Protein AF-A0A8S3DND7-F1 (afdb_monomer)

Organism: NCBI:txid392030

Radius of gyration: 26.5 Å; Cα contacts (8 Å, |Δi|>4): 7; chains: 1; bounding box: 33×42×77 Å

pLDDT: mean 86.97, std 11.82, range [45.44, 97.12]

Secondary structure (DSSP, 8-state):
-------TTHHHHHHHHHHH-HHHHHHSPP-SPPP-PPPPPPPPSSTTS--------PPPPPPS---

Solvent-accessible surface area (backbone atoms only — not comparable to full-atom values): 5013 Å² total; per-residue (Å²): 131,86,88,83,80,86,61,90,61,48,72,56,55,53,50,54,50,53,70,69,32,64,67,52,68,72,70,52,84,80,86,66,82,75,81,74,82,82,78,78,76,82,80,66,92,53,88,84,70,72,82,87,85,82,88,85,74,92,71,81,83,73,74,91,72,77,131

Sequence (67 aa):
MRTICYWFNMKKDIHDYIRSCEKCAKFNIRRTAPPGHSHPIEYPQGPLELISMDFWGPTPQYSINGN

Structure (mmCIF, N/CA/C/O backbone):
data_AF-A0A8S3DND7-F1
#
_entry.id   AF-A0A8S3DND7-F1
#
loop_
_atom_site.group_PDB
_atom_site.id
_atom_site.type_symbol
_atom_site.label_atom_id
_atom_site.label_alt_id
_atom_site.label_comp_id
_atom_site.label_asym_id
_atom_site.label_entity_id
_atom_site.label_seq_id
_atom_site.pdbx_PDB_ins_code
_atom_site.Cartn_x
_atom_site.Cartn_y
_atom_site.Cartn_z
_atom_site.occupancy
_atom_site.B_iso_or_equiv
_atom_site.auth_seq_id
_atom_site.auth_comp_id
_atom_site.auth_asym_id
_atom_site.auth_atom_id
_atom_site.pdbx_PDB_model_num
ATOM 1 N N . MET A 1 1 ? 4.918 10.704 -33.283 1.00 49.03 1 MET A N 1
ATOM 2 C CA . MET A 1 1 ? 6.066 10.298 -32.444 1.00 49.03 1 MET A CA 1
ATOM 3 C C . MET A 1 1 ? 7.121 9.754 -33.396 1.00 49.03 1 MET A C 1
ATOM 5 O O . MET A 1 1 ? 6.856 8.762 -34.059 1.00 49.03 1 MET A O 1
ATOM 9 N N . ARG A 1 2 ? 8.198 10.520 -33.614 1.00 53.56 2 ARG A N 1
ATOM 10 C CA . ARG A 1 2 ? 9.211 10.273 -34.654 1.00 53.56 2 ARG A CA 1
ATOM 11 C C . ARG A 1 2 ? 9.888 8.911 -34.428 1.00 53.56 2 ARG A C 1
ATOM 13 O O . ARG A 1 2 ? 10.386 8.643 -33.340 1.00 53.56 2 ARG A O 1
ATOM 20 N N . THR A 1 3 ? 9.885 8.079 -35.463 1.00 65.31 3 THR A N 1
ATOM 21 C CA . THR A 1 3 ? 10.498 6.746 -35.591 1.00 65.31 3 THR A CA 1
ATOM 22 C C . THR A 1 3 ? 12.023 6.845 -35.684 1.00 65.31 3 THR A C 1
ATOM 24 O O . THR A 1 3 ? 12.575 6.756 -36.775 1.00 65.31 3 THR A O 1
ATOM 27 N N . ILE A 1 4 ? 12.710 7.108 -34.569 1.00 75.25 4 ILE A N 1
ATOM 28 C CA . ILE A 1 4 ? 14.179 7.280 -34.576 1.00 75.25 4 ILE A CA 1
ATOM 29 C C . ILE A 1 4 ? 14.901 5.999 -34.133 1.00 75.25 4 ILE A C 1
ATOM 31 O O . ILE A 1 4 ? 15.975 5.705 -34.640 1.00 75.25 4 ILE A O 1
ATOM 35 N N . CYS A 1 5 ? 14.289 5.186 -33.266 1.00 80.44 5 CYS A N 1
ATOM 36 C CA . CYS A 1 5 ? 14.863 3.921 -32.807 1.00 80.44 5 CYS A CA 1
ATOM 37 C C . CYS A 1 5 ? 13.771 2.855 -32.644 1.00 80.44 5 CYS A C 1
ATOM 39 O O . CYS A 1 5 ? 12.662 3.156 -32.198 1.00 80.44 5 CYS A O 1
ATOM 41 N N . TYR A 1 6 ? 14.106 1.611 -32.980 1.00 88.06 6 TYR A N 1
ATOM 42 C CA . TYR A 1 6 ? 13.304 0.419 -32.719 1.00 88.06 6 TYR A CA 1
ATOM 43 C C . TYR A 1 6 ? 14.244 -0.734 -32.371 1.00 88.06 6 TYR A C 1
ATOM 45 O O . TYR A 1 6 ? 15.291 -0.890 -32.996 1.00 88.06 6 TYR A O 1
ATOM 53 N N . TRP A 1 7 ? 13.853 -1.547 -31.397 1.00 93.25 7 TRP A N 1
ATOM 54 C CA . TRP A 1 7 ? 14.509 -2.811 -31.089 1.00 93.25 7 TRP A CA 1
ATOM 55 C C . TRP A 1 7 ? 13.473 -3.849 -30.651 1.00 93.25 7 TRP A C 1
ATOM 57 O O . TRP A 1 7 ? 12.335 -3.516 -30.291 1.00 93.25 7 TRP A O 1
ATOM 67 N N . PHE A 1 8 ? 13.858 -5.123 -30.706 1.00 96.12 8 PHE A N 1
ATOM 68 C CA . PHE A 1 8 ? 13.000 -6.221 -30.276 1.00 96.12 8 PHE A CA 1
ATOM 69 C C . PHE A 1 8 ? 12.649 -6.063 -28.791 1.00 96.12 8 PHE A C 1
ATOM 71 O O . PHE A 1 8 ? 13.527 -5.793 -27.984 1.00 96.12 8 PHE A O 1
ATOM 78 N N . ASN A 1 9 ? 11.374 -6.222 -28.427 1.00 95.38 9 ASN A N 1
A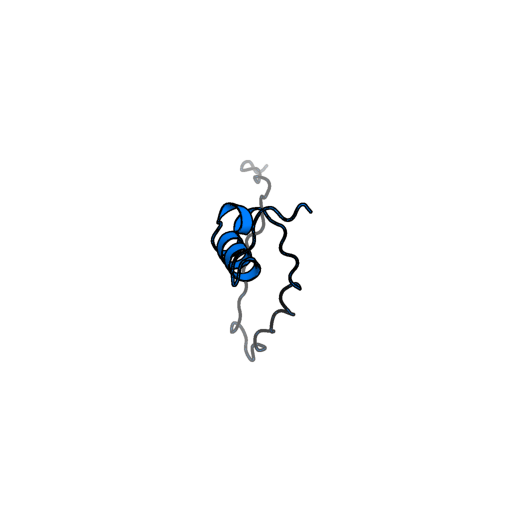TOM 79 C CA . ASN A 1 9 ? 10.865 -6.036 -27.059 1.00 95.38 9 ASN A CA 1
ATOM 80 C C . ASN A 1 9 ? 10.963 -4.619 -26.457 1.00 95.38 9 ASN A C 1
ATOM 82 O O . ASN A 1 9 ? 10.683 -4.464 -25.272 1.00 95.38 9 ASN A O 1
ATOM 86 N N . MET A 1 10 ? 11.189 -3.566 -27.252 1.00 94.50 10 MET A N 1
ATOM 87 C CA . MET A 1 10 ? 11.268 -2.172 -26.772 1.00 94.50 10 MET A CA 1
ATOM 88 C C . MET A 1 10 ? 10.199 -1.765 -25.747 1.00 94.50 10 MET A C 1
ATOM 90 O O . MET A 1 10 ? 10.508 -1.158 -24.725 1.00 94.50 10 MET A O 1
ATOM 94 N N . LYS A 1 11 ? 8.926 -2.104 -25.987 1.00 94.69 11 LYS A N 1
ATOM 95 C CA . LYS A 1 11 ? 7.842 -1.781 -25.043 1.00 94.69 11 LYS A CA 1
ATOM 96 C C . LYS A 1 11 ? 8.019 -2.466 -23.687 1.00 94.69 11 LYS A C 1
ATOM 98 O O . LYS A 1 11 ? 7.719 -1.855 -22.666 1.00 94.69 11 LYS A O 1
ATOM 103 N N . LYS A 1 12 ? 8.468 -3.723 -23.693 1.00 96.94 12 LYS A N 1
ATOM 104 C CA . LYS A 1 12 ? 8.713 -4.504 -22.480 1.00 96.94 12 LYS A CA 1
ATOM 105 C C . LYS A 1 12 ? 9.869 -3.893 -21.694 1.00 96.94 12 LYS A C 1
ATOM 107 O O . LYS A 1 12 ? 9.696 -3.617 -20.516 1.00 96.94 12 LYS A O 1
ATOM 112 N N . ASP A 1 13 ? 10.972 -3.577 -22.362 1.00 96.06 13 ASP A N 1
ATOM 113 C CA . ASP A 1 13 ? 12.153 -3.005 -21.707 1.00 96.06 13 ASP A CA 1
ATOM 114 C C . ASP A 1 13 ? 11.850 -1.637 -21.082 1.00 96.06 13 ASP A C 1
ATOM 116 O O . ASP A 1 13 ? 12.227 -1.366 -19.944 1.00 96.06 13 ASP A O 1
ATOM 120 N N . ILE A 1 14 ? 11.095 -0.789 -21.790 1.00 95.69 14 ILE A N 1
ATOM 121 C CA . ILE A 1 14 ? 10.622 0.495 -21.253 1.00 95.69 14 ILE A CA 1
ATOM 122 C C . ILE A 1 14 ? 9.731 0.273 -20.025 1.00 95.69 14 ILE A C 1
ATOM 124 O O . ILE A 1 14 ? 9.870 0.975 -19.024 1.00 95.69 14 ILE A O 1
ATOM 128 N N . HIS A 1 15 ? 8.809 -0.688 -20.091 1.00 95.12 15 HIS A N 1
ATOM 129 C CA . HIS A 1 15 ? 7.919 -1.000 -18.978 1.00 95.12 15 HIS A CA 1
ATOM 130 C C . HIS A 1 15 ? 8.691 -1.502 -17.749 1.00 95.12 15 HIS A C 1
ATOM 132 O O . HIS A 1 15 ? 8.453 -1.021 -16.640 1.00 95.12 15 HIS A O 1
ATOM 138 N N . ASP A 1 16 ? 9.645 -2.410 -17.942 1.00 96.81 16 ASP A N 1
ATOM 139 C CA . ASP A 1 16 ? 10.470 -2.969 -16.871 1.00 96.81 16 ASP A CA 1
ATOM 140 C C . ASP A 1 16 ? 11.380 -1.894 -16.251 1.00 96.81 16 ASP A C 1
ATOM 142 O O . ASP A 1 16 ? 11.484 -1.802 -15.025 1.00 96.81 16 ASP A O 1
ATOM 146 N N . TYR A 1 17 ? 11.931 -0.989 -17.069 1.00 95.94 17 TYR A N 1
ATOM 147 C CA . TYR A 1 17 ? 12.657 0.187 -16.587 1.00 95.94 17 TYR A CA 1
ATOM 148 C C . TYR A 1 17 ? 11.779 1.089 -15.712 1.00 95.94 17 TYR A C 1
ATOM 150 O O . TYR A 1 17 ? 12.146 1.386 -14.573 1.00 95.94 17 TYR A O 1
ATOM 158 N N . ILE A 1 18 ? 10.594 1.482 -16.195 1.00 95.38 18 ILE A N 1
ATOM 159 C CA . ILE A 1 18 ? 9.661 2.322 -15.425 1.00 95.38 18 ILE A CA 1
ATOM 160 C C . ILE A 1 18 ? 9.281 1.640 -14.103 1.00 95.38 18 ILE A C 1
ATOM 162 O O . ILE A 1 18 ? 9.201 2.310 -13.073 1.00 95.38 18 ILE A O 1
ATOM 166 N N . ARG A 1 19 ? 9.090 0.315 -14.112 1.00 93.56 19 ARG A N 1
ATOM 167 C CA . ARG A 1 19 ? 8.758 -0.480 -12.922 1.00 93.56 19 ARG A CA 1
ATOM 168 C C . ARG A 1 19 ? 9.889 -0.513 -11.891 1.00 93.56 19 ARG A C 1
ATOM 170 O O . ARG A 1 19 ? 9.603 -0.500 -10.698 1.00 93.56 19 ARG A O 1
ATOM 177 N N . SER A 1 20 ? 11.145 -0.534 -12.341 1.00 96.50 20 SER A N 1
ATOM 178 C CA . SER A 1 20 ? 12.331 -0.476 -11.471 1.00 96.50 20 SER A CA 1
ATOM 179 C C . SER A 1 20 ? 12.631 0.922 -10.912 1.00 96.50 20 SER A C 1
ATOM 181 O O . SER A 1 20 ? 13.387 1.057 -9.952 1.00 96.50 20 SER A O 1
ATOM 183 N N . CYS A 1 21 ? 12.044 1.982 -11.476 1.00 96.69 21 CYS A N 1
ATOM 184 C CA . CYS A 1 21 ? 12.319 3.350 -11.054 1.00 96.69 21 CYS A CA 1
ATOM 185 C C . CYS A 1 21 ? 11.594 3.701 -9.745 1.00 96.69 21 CYS A C 1
ATOM 187 O O . CYS A 1 21 ? 10.383 3.934 -9.726 1.00 96.69 21 CYS A O 1
ATOM 189 N N . GLU A 1 22 ? 12.348 3.854 -8.653 1.00 96.94 22 GLU A N 1
ATOM 190 C CA . GLU A 1 22 ? 11.787 4.224 -7.346 1.00 96.94 22 GLU A CA 1
ATOM 191 C C . GLU A 1 22 ? 11.023 5.549 -7.360 1.00 96.94 22 GLU A C 1
ATOM 193 O O . GLU A 1 22 ? 9.983 5.677 -6.716 1.00 96.94 22 GLU A O 1
ATOM 198 N N . LYS A 1 23 ? 11.532 6.552 -8.085 1.00 97.12 23 LYS A N 1
ATOM 199 C CA . LYS A 1 23 ? 10.885 7.868 -8.168 1.00 97.12 23 LYS A CA 1
ATOM 200 C C . LYS A 1 23 ? 9.521 7.741 -8.842 1.00 97.12 23 LYS A C 1
ATOM 202 O O . LYS A 1 23 ? 8.534 8.255 -8.327 1.00 97.12 23 LYS A O 1
ATOM 207 N N . CYS A 1 24 ? 9.448 7.005 -9.950 1.00 95.56 24 CYS A N 1
ATOM 208 C CA . CYS A 1 24 ? 8.182 6.743 -10.626 1.00 95.56 24 CYS A CA 1
ATOM 209 C C . CYS A 1 24 ? 7.222 5.967 -9.718 1.00 95.56 24 CYS A C 1
ATOM 211 O O . CYS A 1 24 ? 6.058 6.338 -9.626 1.00 95.56 24 CYS A O 1
ATOM 213 N N . ALA A 1 25 ? 7.703 4.946 -9.007 1.00 92.94 25 ALA A N 1
ATOM 214 C CA . ALA A 1 25 ? 6.872 4.157 -8.099 1.00 92.94 25 ALA A CA 1
ATOM 215 C C . ALA A 1 25 ? 6.324 4.967 -6.905 1.00 92.94 25 ALA A C 1
ATOM 217 O O . ALA A 1 25 ? 5.209 4.700 -6.456 1.00 92.94 25 ALA A O 1
ATOM 218 N N . LYS A 1 26 ? 7.095 5.942 -6.398 1.00 95.25 26 LYS A N 1
ATOM 219 C CA . LYS A 1 26 ? 6.730 6.791 -5.249 1.00 95.25 26 LYS A CA 1
ATOM 220 C C . LYS A 1 26 ? 5.801 7.945 -5.630 1.00 95.25 26 LYS A C 1
ATOM 222 O O . LYS A 1 26 ? 4.871 8.233 -4.886 1.00 95.25 26 LYS A O 1
ATOM 227 N N . PHE A 1 27 ? 6.059 8.611 -6.757 1.00 95.94 27 PHE A N 1
ATOM 228 C CA . PHE A 1 27 ? 5.401 9.881 -7.088 1.00 95.94 27 PHE A CA 1
ATOM 229 C C . PHE A 1 27 ? 4.306 9.768 -8.151 1.00 95.94 27 PHE A C 1
ATOM 231 O O . PHE A 1 27 ? 3.445 10.645 -8.222 1.00 95.94 27 PHE A O 1
ATOM 238 N N . ASN A 1 28 ? 4.297 8.717 -8.978 1.00 94.62 28 ASN A N 1
ATOM 239 C CA . ASN A 1 28 ? 3.228 8.561 -9.960 1.00 94.62 28 ASN A CA 1
ATOM 240 C C . ASN A 1 28 ? 1.941 8.079 -9.291 1.00 94.62 28 ASN A C 1
ATOM 242 O O . ASN A 1 28 ? 1.937 7.175 -8.455 1.00 94.62 28 ASN A O 1
ATOM 246 N N . ILE A 1 29 ? 0.820 8.636 -9.743 1.00 91.31 29 ILE A N 1
ATOM 247 C CA . ILE A 1 29 ? -0.510 8.216 -9.308 1.00 91.31 29 ILE A CA 1
ATOM 248 C C . ILE A 1 29 ? -0.735 6.758 -9.724 1.00 91.31 29 ILE A C 1
ATOM 250 O O . ILE A 1 29 ? -0.642 6.414 -10.908 1.00 91.31 29 ILE A O 1
ATOM 254 N N . ARG A 1 30 ? -1.085 5.901 -8.759 1.00 87.94 30 ARG A N 1
ATOM 255 C CA . ARG A 1 30 ? -1.558 4.542 -9.045 1.00 87.94 30 ARG A CA 1
ATOM 256 C C . ARG A 1 30 ? -2.937 4.624 -9.696 1.00 87.94 30 ARG A C 1
ATOM 258 O O . ARG A 1 30 ? -3.869 5.156 -9.108 1.00 87.94 30 ARG A O 1
ATOM 265 N N . ARG A 1 31 ? -3.060 4.087 -10.912 1.00 88.81 31 ARG A N 1
ATOM 266 C CA . ARG A 1 31 ? -4.330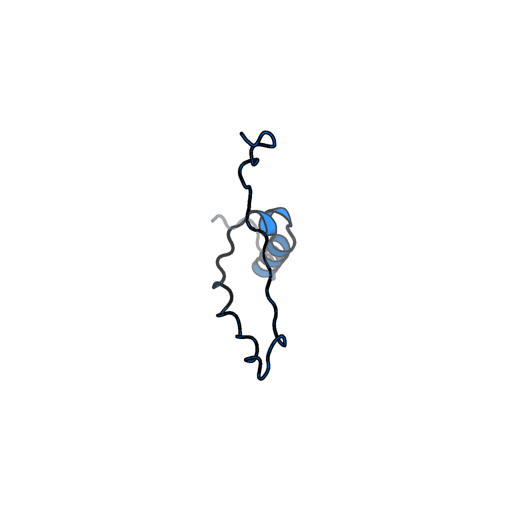 3.996 -11.665 1.00 88.81 31 ARG A CA 1
ATOM 267 C C . ARG A 1 31 ? -4.968 2.607 -11.596 1.00 88.81 31 ARG A C 1
ATOM 269 O O . ARG A 1 31 ? -5.845 2.286 -12.390 1.00 88.81 31 ARG A O 1
ATOM 276 N N . THR A 1 32 ? -4.480 1.758 -10.699 1.00 88.94 32 THR A N 1
ATOM 277 C CA . THR A 1 32 ? -5.079 0.451 -10.434 1.00 88.94 32 THR A CA 1
ATOM 278 C C . THR A 1 32 ? -6.383 0.633 -9.671 1.00 88.94 32 THR A C 1
ATOM 280 O O . THR A 1 32 ? -6.527 1.608 -8.932 1.00 88.94 32 THR A O 1
ATOM 283 N N . ALA A 1 33 ? -7.308 -0.316 -9.820 1.00 88.38 33 ALA A N 1
ATOM 284 C CA . ALA A 1 33 ? -8.494 -0.356 -8.978 1.00 88.38 33 ALA A CA 1
ATOM 285 C C . ALA A 1 33 ? -8.086 -0.305 -7.492 1.00 88.38 33 ALA A C 1
ATOM 287 O O . ALA A 1 33 ? -7.031 -0.855 -7.135 1.00 88.38 33 ALA A O 1
ATOM 28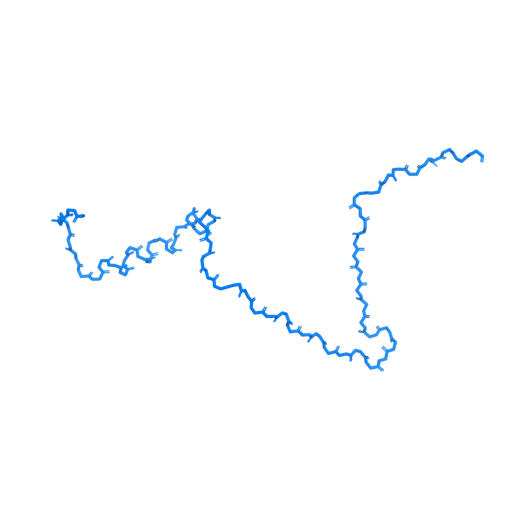8 N N . PRO A 1 34 ? -8.873 0.371 -6.638 1.00 86.25 34 PRO A N 1
ATOM 289 C CA . PRO A 1 34 ? -8.645 0.309 -5.206 1.00 86.25 34 PRO A CA 1
ATOM 290 C C . PRO A 1 34 ? -8.668 -1.158 -4.748 1.00 86.25 34 PRO A C 1
ATOM 292 O O . PRO A 1 34 ? -9.331 -1.987 -5.385 1.00 86.25 34 PRO A O 1
ATOM 295 N N . PRO A 1 35 ? -7.946 -1.496 -3.665 1.00 85.56 35 PRO A N 1
ATOM 296 C CA . PRO A 1 35 ? -8.103 -2.792 -3.021 1.00 85.56 35 PRO A CA 1
ATOM 297 C C . PRO A 1 35 ? -9.589 -3.081 -2.779 1.00 85.56 35 PRO A C 1
ATOM 299 O O . PRO A 1 35 ? -10.367 -2.157 -2.530 1.00 85.56 35 PRO A O 1
ATOM 302 N N . GLY A 1 36 ? -9.980 -4.352 -2.889 1.00 87.06 36 GLY A N 1
ATOM 303 C CA . GLY A 1 36 ? -11.353 -4.774 -2.618 1.00 87.06 36 GLY A CA 1
ATOM 304 C C . GLY A 1 36 ? -11.785 -4.483 -1.177 1.00 87.06 36 GLY A C 1
ATOM 305 O O . GLY A 1 36 ? -11.027 -3.947 -0.369 1.00 87.06 36 GLY A O 1
ATOM 306 N N . HIS A 1 37 ? -13.021 -4.854 -0.847 1.00 86.12 37 HIS A N 1
ATOM 307 C CA . HIS A 1 37 ? -13.534 -4.695 0.511 1.00 86.12 37 HIS A CA 1
ATOM 308 C C . HIS A 1 37 ? -12.649 -5.424 1.526 1.00 86.12 37 HIS A C 1
ATOM 310 O O . HIS A 1 37 ? -12.225 -6.556 1.285 1.00 86.12 37 HIS A O 1
ATOM 316 N N . SER A 1 38 ? -12.403 -4.780 2.669 1.00 84.00 38 SER A N 1
ATOM 317 C CA . SER A 1 38 ? -11.793 -5.443 3.817 1.00 84.00 38 SER A CA 1
ATOM 318 C C . SER A 1 38 ? -12.612 -6.680 4.165 1.00 84.00 38 SER A C 1
ATOM 320 O O . SER A 1 38 ? -13.829 -6.593 4.342 1.00 84.00 38 SER A O 1
ATOM 322 N N . HIS A 1 39 ? -11.949 -7.831 4.249 1.00 84.00 39 HIS A N 1
ATOM 323 C CA . HIS A 1 39 ? -12.598 -9.034 4.743 1.00 84.00 39 HIS A CA 1
ATOM 324 C C . HIS A 1 39 ? -12.946 -8.829 6.222 1.00 84.00 39 HIS A C 1
ATOM 326 O O . HIS A 1 39 ? -12.081 -8.384 6.984 1.00 84.00 39 HIS A O 1
ATOM 332 N N . PRO A 1 40 ? -14.196 -9.101 6.634 1.00 84.69 40 PRO A N 1
ATOM 333 C CA . PRO A 1 40 ? -14.562 -9.013 8.034 1.00 84.69 40 PRO A CA 1
ATOM 334 C C . PRO A 1 40 ? -13.769 -10.048 8.831 1.00 84.69 40 PRO A C 1
ATOM 336 O O . PRO A 1 40 ? -13.556 -11.174 8.381 1.00 84.69 40 PRO A O 1
ATOM 339 N N . ILE A 1 41 ? -13.344 -9.648 10.023 1.00 87.19 41 ILE A N 1
ATOM 340 C CA . ILE A 1 41 ? -12.913 -10.586 11.056 1.00 87.19 41 ILE A CA 1
ATOM 341 C C . ILE A 1 41 ? -14.118 -11.411 11.514 1.00 87.19 41 ILE A C 1
ATOM 343 O O . ILE A 1 41 ? -15.253 -10.925 11.491 1.00 87.19 41 ILE A O 1
ATOM 347 N N . GLU A 1 42 ? -13.878 -12.664 11.898 1.00 89.94 42 GLU A N 1
ATOM 348 C CA . GLU A 1 42 ? -14.928 -13.521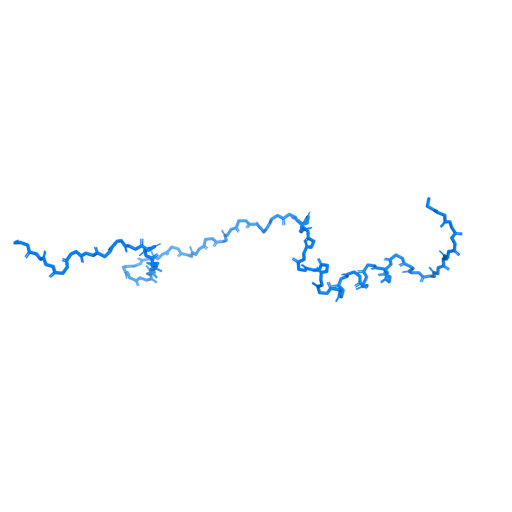 12.446 1.00 89.94 42 GLU A CA 1
ATOM 349 C C . GLU A 1 42 ? -15.546 -12.879 13.692 1.00 89.94 42 GLU A C 1
ATOM 351 O O . GLU A 1 42 ? -14.867 -12.209 14.475 1.00 89.94 42 GLU A O 1
ATOM 356 N N . TYR A 1 43 ? -16.860 -13.050 13.850 1.00 88.88 43 TYR A N 1
ATOM 357 C CA . TYR A 1 43 ? -17.576 -12.460 14.971 1.00 88.88 43 TYR A CA 1
ATOM 358 C C . TYR A 1 43 ? -17.152 -13.150 16.279 1.00 88.88 43 TYR A C 1
ATOM 360 O O . TYR A 1 43 ? -17.216 -14.384 16.341 1.00 88.88 43 TYR A O 1
ATOM 368 N N . PRO A 1 44 ? -16.765 -12.396 17.323 1.00 93.94 44 PRO A N 1
ATOM 369 C CA . PRO A 1 44 ? -16.443 -12.982 18.620 1.00 93.94 44 PRO A CA 1
ATOM 370 C C . PRO A 1 44 ? -17.681 -13.674 19.214 1.00 93.94 44 PRO A C 1
ATOM 372 O O . PRO A 1 44 ? -18.762 -13.096 19.276 1.00 93.94 44 PRO A O 1
ATOM 375 N N . GLN A 1 45 ? -17.537 -14.921 19.646 1.00 96.00 45 GLN A N 1
ATOM 376 C CA . GLN A 1 45 ? -18.586 -15.742 20.259 1.00 96.00 45 GLN A CA 1
ATOM 377 C C . GLN A 1 45 ? -18.743 -15.489 21.765 1.00 96.00 45 GLN A C 1
ATOM 379 O O . GLN A 1 45 ? -19.738 -15.903 22.364 1.00 96.00 45 GLN A O 1
ATOM 384 N N . GLY A 1 46 ? -17.785 -14.795 22.374 1.00 95.00 46 GLY A N 1
ATOM 385 C CA . GLY A 1 46 ? -17.721 -14.569 23.810 1.00 95.00 46 GLY A CA 1
ATOM 386 C C . GLY A 1 46 ? -17.205 -13.179 24.195 1.00 95.00 46 GLY A C 1
ATOM 387 O O . GLY A 1 46 ? -16.608 -12.461 23.384 1.00 95.00 46 GLY A O 1
ATOM 388 N N . PRO A 1 47 ? -17.434 -12.761 25.453 1.00 93.88 47 PRO A N 1
ATOM 389 C CA . PRO A 1 47 ? -16.888 -11.514 25.971 1.00 93.88 47 PRO A CA 1
ATOM 390 C C . PRO A 1 47 ? -15.357 -11.492 25.890 1.00 93.88 47 PRO A C 1
ATOM 392 O O . PRO A 1 47 ? -14.706 -12.487 26.193 1.00 93.88 47 PRO A O 1
ATOM 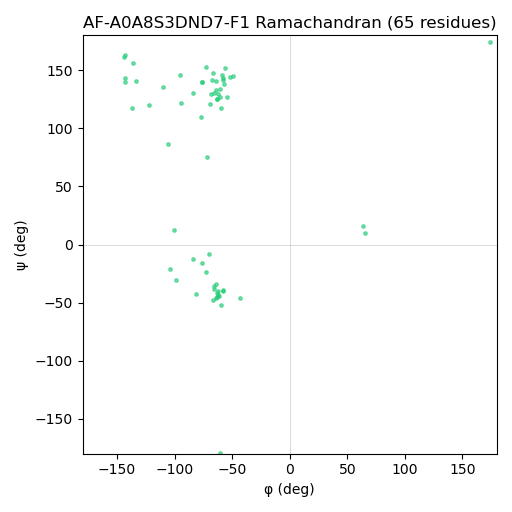395 N N . LEU A 1 48 ? -14.791 -10.325 25.557 1.00 92.25 48 LEU A N 1
ATOM 396 C CA . LEU A 1 48 ? -13.342 -10.059 25.532 1.00 92.25 48 LEU A CA 1
ATOM 397 C C . LEU A 1 48 ? -12.525 -10.845 24.487 1.00 92.25 48 LEU A C 1
ATOM 399 O O . LEU A 1 48 ? -11.300 -10.768 24.504 1.00 92.25 48 LEU A O 1
ATOM 403 N N . GLU A 1 49 ? -13.159 -11.546 23.548 1.00 94.81 49 GLU A N 1
ATOM 404 C CA . GLU A 1 49 ? -12.451 -12.269 22.477 1.00 94.81 49 GLU A CA 1
ATOM 405 C C . GLU A 1 49 ? -11.846 -11.346 21.409 1.00 94.81 49 GLU A C 1
ATOM 407 O O . GLU A 1 49 ? -10.876 -11.702 20.743 1.00 94.81 49 GLU A O 1
ATOM 412 N N . LEU A 1 50 ? -12.398 -10.142 21.262 1.00 92.75 50 LEU A N 1
ATOM 413 C CA . LEU A 1 50 ? -11.890 -9.116 20.367 1.00 92.75 50 LEU A CA 1
ATOM 414 C C . LEU A 1 50 ? -11.931 -7.761 21.071 1.00 92.75 50 LEU A C 1
ATOM 416 O O . LEU A 1 50 ? -13.001 -7.255 21.408 1.00 92.75 50 LEU A O 1
ATOM 420 N N . ILE A 1 51 ? -10.757 -7.161 21.255 1.00 92.06 51 ILE A N 1
ATOM 421 C CA . ILE A 1 51 ? -10.598 -5.828 21.836 1.00 92.06 51 ILE A CA 1
ATOM 422 C C . ILE A 1 51 ? -9.862 -4.966 20.813 1.00 92.06 51 ILE A C 1
ATOM 424 O O . ILE A 1 51 ? -8.745 -5.281 20.410 1.00 92.06 51 ILE A O 1
ATOM 428 N N . SER A 1 52 ? -10.499 -3.878 20.389 1.00 91.50 52 SER A N 1
ATOM 429 C CA . SER A 1 52 ? -9.882 -2.844 19.560 1.00 91.50 52 SER A CA 1
ATOM 430 C C . SER A 1 52 ? -9.709 -1.586 20.401 1.00 91.50 52 SER A C 1
ATOM 432 O O . SER A 1 52 ? -10.607 -1.204 21.150 1.00 91.50 52 SER A O 1
ATOM 434 N N . MET A 1 53 ? -8.540 -0.964 20.298 1.00 95.19 53 MET A N 1
ATOM 435 C CA . MET A 1 53 ? -8.211 0.286 20.972 1.00 95.19 53 MET A CA 1
ATOM 436 C C . MET A 1 53 ? -7.547 1.212 19.963 1.00 95.19 53 MET A C 1
ATOM 438 O O . MET A 1 53 ? -6.734 0.762 19.157 1.00 95.19 53 MET A O 1
ATOM 442 N N . ASP A 1 54 ? -7.875 2.495 20.039 1.00 94.56 54 ASP A N 1
ATOM 443 C CA . ASP A 1 54 ? -7.245 3.540 19.243 1.00 94.56 54 ASP A CA 1
ATOM 444 C C . ASP A 1 54 ? -6.950 4.751 20.132 1.00 94.56 54 ASP A C 1
ATOM 446 O O . ASP A 1 54 ? -7.569 4.940 21.186 1.00 94.56 54 ASP A O 1
ATOM 450 N N . PHE A 1 55 ? -5.980 5.560 19.725 1.00 90.69 55 PHE A N 1
ATOM 451 C CA . PHE A 1 55 ? -5.653 6.793 20.4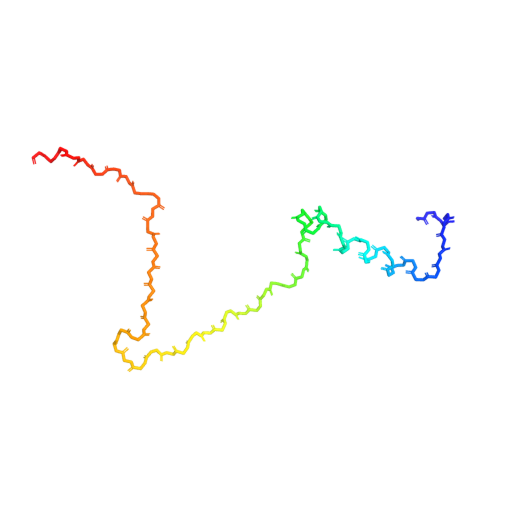18 1.00 90.69 55 PHE A CA 1
ATOM 452 C C . PHE A 1 55 ? -6.576 7.914 19.953 1.00 90.69 55 PHE A C 1
ATOM 454 O O . PHE A 1 55 ? -6.701 8.198 18.765 1.00 90.69 55 PHE A O 1
ATOM 461 N N . TRP A 1 56 ? -7.167 8.620 20.911 1.00 88.94 56 TRP A N 1
ATOM 462 C CA . TRP A 1 56 ? -7.875 9.864 20.645 1.00 88.94 56 TRP A CA 1
ATOM 463 C C . TRP A 1 56 ? -6.939 11.057 20.877 1.00 88.94 56 TRP A C 1
ATOM 465 O O . TRP A 1 56 ? -6.423 11.227 21.983 1.00 88.94 56 TRP A O 1
ATOM 475 N N . GLY A 1 57 ? -6.721 11.906 19.865 1.00 85.50 57 GLY A N 1
ATOM 476 C CA . GLY A 1 57 ? -5.916 13.116 20.044 1.00 85.50 57 GLY A CA 1
ATOM 477 C C . GLY A 1 57 ? -5.622 13.920 18.772 1.00 85.50 57 GLY A C 1
ATOM 478 O O . GLY A 1 57 ? -5.950 13.478 17.671 1.00 85.50 57 GLY A O 1
ATOM 479 N N . PRO A 1 58 ? -4.986 15.102 18.917 1.00 86.25 58 PRO A N 1
ATOM 480 C CA . PRO A 1 58 ? -4.474 15.688 20.164 1.00 86.25 58 PRO A CA 1
ATOM 481 C C . PRO A 1 58 ? -5.583 16.278 21.050 1.00 86.25 58 PRO A C 1
ATOM 483 O O . PRO A 1 58 ? -6.510 16.919 20.562 1.00 86.25 58 PRO A O 1
ATOM 486 N N . THR A 1 59 ? -5.488 16.076 22.366 1.00 81.69 59 THR A N 1
ATOM 487 C CA . THR A 1 59 ? -6.434 16.641 23.340 1.00 81.69 59 THR A CA 1
ATOM 488 C C . THR A 1 59 ? -5.909 17.957 23.917 1.00 81.69 59 THR A C 1
ATOM 490 O O . THR A 1 59 ? -4.697 18.086 24.114 1.00 81.69 59 THR A O 1
ATOM 493 N N . PRO A 1 60 ? -6.781 18.932 24.232 1.00 83.19 60 PRO A N 1
ATOM 494 C CA . PRO A 1 60 ? -6.365 20.117 24.974 1.00 83.19 60 PRO A CA 1
ATOM 495 C C . PRO A 1 60 ? -5.775 19.716 26.331 1.00 83.19 60 PRO A C 1
ATOM 497 O O . PRO A 1 60 ? -6.203 18.735 26.943 1.00 83.19 60 PRO A O 1
ATOM 500 N N . GLN A 1 61 ? -4.780 20.472 26.799 1.00 76.06 61 GLN A N 1
ATOM 501 C CA . GLN A 1 61 ? -4.248 20.296 28.147 1.00 76.06 61 GLN A CA 1
ATOM 502 C C . GLN A 1 61 ? -5.361 20.614 29.148 1.00 76.06 61 GLN A C 1
ATOM 504 O O . GLN A 1 61 ? -5.963 21.687 29.093 1.00 76.06 61 GLN A O 1
ATOM 509 N N . TYR A 1 62 ? -5.657 19.678 30.049 1.00 71.38 62 TYR A N 1
ATOM 510 C CA . TYR A 1 62 ? -6.525 19.969 31.182 1.00 71.38 62 TYR A CA 1
ATOM 511 C C . TYR A 1 62 ? -5.803 20.950 32.115 1.00 71.38 62 TYR A C 1
ATOM 513 O O . TYR A 1 62 ? -4.589 20.858 32.306 1.00 71.38 62 TYR A O 1
ATOM 521 N N . SER A 1 63 ? -6.541 21.909 32.683 1.00 69.19 63 SER A N 1
ATOM 522 C CA . SER A 1 63 ? -5.988 22.801 33.705 1.00 69.19 63 SER A CA 1
ATOM 523 C C . SER A 1 63 ? -5.508 21.955 34.883 1.00 69.19 63 SER A C 1
ATOM 525 O O . SER A 1 63 ? -6.312 21.292 35.534 1.00 69.19 63 SER A O 1
ATOM 527 N N . ILE A 1 64 ? -4.206 21.982 35.170 1.00 66.75 64 ILE A N 1
ATOM 528 C CA . ILE A 1 64 ? -3.634 21.399 36.396 1.00 66.75 64 ILE A CA 1
ATOM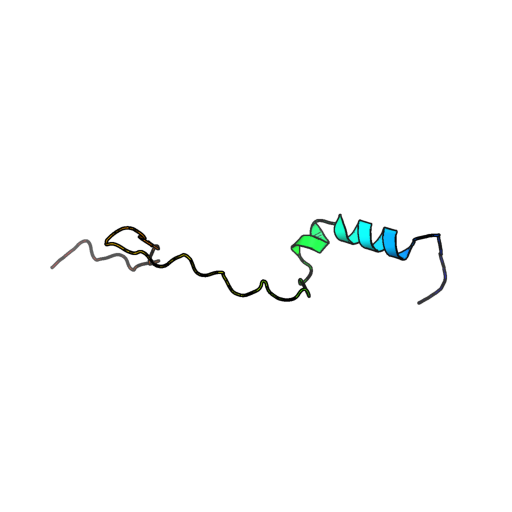 529 C C . ILE A 1 64 ? -4.004 22.203 37.651 1.00 66.75 64 ILE A C 1
ATOM 531 O O . ILE A 1 64 ? -3.765 21.750 38.764 1.00 66.75 64 ILE A O 1
ATOM 535 N N . ASN A 1 65 ? -4.623 23.372 37.470 1.00 66.94 65 ASN A N 1
ATOM 536 C CA . ASN A 1 65 ? -5.154 24.192 38.544 1.00 66.94 65 ASN A CA 1
ATOM 537 C C . ASN A 1 65 ? -6.679 24.058 38.514 1.00 66.94 65 ASN A C 1
ATOM 539 O O . ASN A 1 65 ? -7.369 24.818 37.826 1.00 66.94 65 ASN A O 1
ATOM 543 N N . GLY A 1 66 ? -7.188 23.027 39.189 1.00 61.50 66 GLY A N 1
ATOM 544 C CA . GLY A 1 66 ? -8.589 22.991 39.598 1.00 61.50 66 GLY A CA 1
ATOM 545 C C . GLY A 1 66 ? -8.835 24.127 40.589 1.00 61.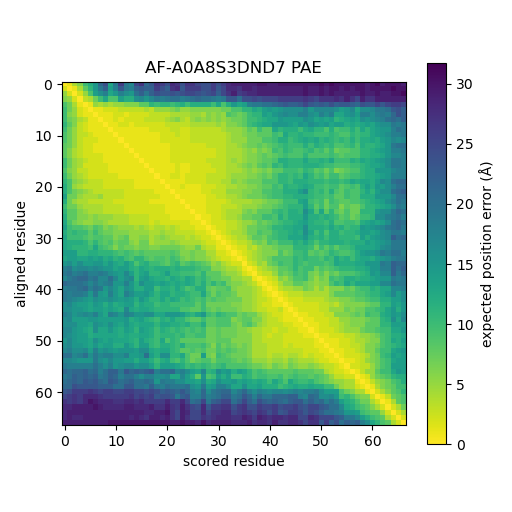50 66 GLY A C 1
ATOM 546 O O . GLY A 1 66 ? -8.009 24.346 41.475 1.00 61.50 66 GLY A O 1
ATOM 547 N N . ASN A 1 67 ? -9.917 24.874 40.385 1.00 45.44 67 ASN A N 1
ATOM 548 C CA . ASN A 1 67 ? -10.449 25.800 41.383 1.00 45.44 67 ASN A CA 1
ATOM 549 C C . ASN A 1 67 ? -11.252 25.012 42.420 1.00 45.44 67 ASN A C 1
ATOM 551 O O . ASN A 1 67 ? -12.030 24.137 41.971 1.00 45.44 67 ASN A O 1
#

InterPro domains:
  IPR041588 Integrase zinc-binding domain [PF17921] (2-29)
  IPR052160 Gypsy Retrotransposon Integrase-li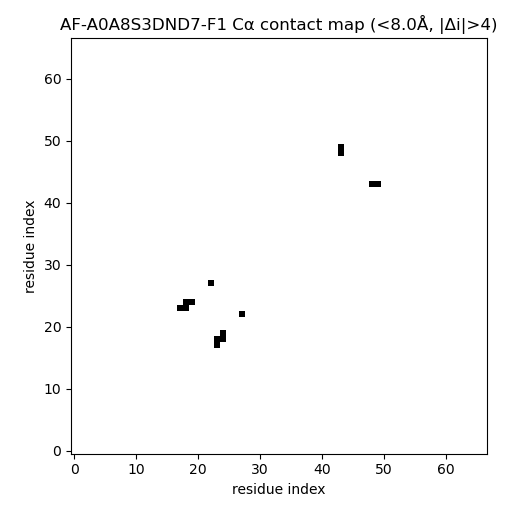ke [PTHR47266] (1-65)

Foldseek 3Di:
DDPPDDDPCPVVVVVVVCVPDPCNVPPPDDPDDDDDDDDDDDDDPDPPPDDDDDDDDDDDDDPPDDD

Mean predicted aligned error: 11.04 Å